Protein AF-A0A971CTL3-F1 (afdb_monomer)

Radius of gyration: 18.8 Å; Cα contacts (8 Å, |Δi|>4): 94; chains: 1; bounding box: 52×21×54 Å

Structure (mmCIF, N/CA/C/O backbone):
data_AF-A0A971CTL3-F1
#
_entry.id   AF-A0A971CTL3-F1
#
loop_
_atom_site.group_PDB
_atom_site.id
_atom_site.type_symbol
_atom_site.label_atom_id
_atom_site.label_alt_id
_atom_site.label_comp_id
_atom_site.label_asym_id
_atom_site.label_entity_id
_atom_site.label_seq_id
_atom_site.pdbx_PDB_ins_code
_atom_site.Cartn_x
_atom_site.Cartn_y
_atom_site.Cartn_z
_atom_site.occupancy
_atom_site.B_iso_or_equiv
_atom_site.auth_seq_id
_atom_site.auth_comp_id
_atom_site.auth_asym_id
_atom_site.auth_atom_id
_atom_site.pdbx_PDB_model_num
ATOM 1 N N . ARG A 1 1 ? 29.138 7.931 -12.441 1.00 42.62 1 ARG A N 1
ATOM 2 C CA . ARG A 1 1 ? 29.232 8.395 -11.035 1.00 42.62 1 ARG A CA 1
ATOM 3 C C . ARG A 1 1 ? 28.702 7.283 -10.149 1.00 42.62 1 ARG A C 1
ATOM 5 O O . ARG A 1 1 ? 27.501 7.071 -10.076 1.00 42.62 1 ARG A O 1
ATOM 12 N N . THR A 1 2 ? 29.630 6.496 -9.631 1.00 45.28 2 THR A N 1
ATOM 13 C CA . THR A 1 2 ? 29.426 5.271 -8.863 1.00 45.28 2 THR A CA 1
ATOM 14 C C . THR A 1 2 ? 29.117 5.620 -7.411 1.00 45.28 2 THR A C 1
ATOM 16 O O . THR A 1 2 ? 29.763 6.485 -6.828 1.00 45.28 2 THR A O 1
ATOM 19 N N . TRP A 1 3 ? 28.110 4.967 -6.831 1.00 47.59 3 TRP A N 1
ATOM 20 C CA . TRP A 1 3 ? 27.840 5.022 -5.395 1.00 47.59 3 TRP A CA 1
ATOM 21 C C . TRP A 1 3 ? 28.975 4.293 -4.661 1.00 47.59 3 TRP A C 1
ATOM 23 O O . TRP A 1 3 ? 28.903 3.091 -4.427 1.00 47.59 3 TRP A O 1
ATOM 33 N N . SER A 1 4 ? 30.057 5.010 -4.362 1.00 50.22 4 SER A N 1
ATOM 34 C CA . SER A 1 4 ? 31.336 4.443 -3.919 1.00 50.22 4 SER A CA 1
ATOM 35 C C . SER A 1 4 ? 31.389 4.020 -2.448 1.00 50.22 4 SER A C 1
ATOM 37 O O . SER A 1 4 ? 32.455 3.630 -1.990 1.00 50.22 4 SER A O 1
ATOM 39 N N . PHE A 1 5 ? 30.282 4.075 -1.699 1.00 51.72 5 PHE A N 1
ATOM 40 C CA . PHE A 1 5 ? 30.334 3.866 -0.245 1.00 51.72 5 PHE A CA 1
ATOM 41 C C . PHE A 1 5 ? 29.369 2.832 0.352 1.00 51.72 5 PHE A C 1
ATOM 43 O O . PHE A 1 5 ? 29.321 2.738 1.572 1.00 51.72 5 PHE A O 1
ATOM 50 N N . LEU A 1 6 ? 28.633 2.017 -0.425 1.00 51.22 6 LEU A N 1
ATOM 51 C CA . LEU A 1 6 ? 27.651 1.097 0.197 1.00 51.22 6 LEU A CA 1
ATOM 52 C C . LEU A 1 6 ? 27.526 -0.347 -0.314 1.00 51.22 6 LEU A C 1
ATOM 54 O O . LEU A 1 6 ? 26.648 -1.055 0.171 1.00 51.22 6 LEU A O 1
ATOM 58 N N . LEU A 1 7 ? 28.363 -0.859 -1.221 1.00 50.44 7 LEU A N 1
ATOM 59 C CA . LEU A 1 7 ? 28.169 -2.236 -1.714 1.00 50.44 7 LEU A CA 1
ATOM 60 C C . LEU A 1 7 ? 29.470 -3.035 -1.783 1.00 50.44 7 LEU A C 1
ATOM 62 O O . LEU A 1 7 ? 30.012 -3.278 -2.853 1.00 50.44 7 LEU A O 1
ATOM 66 N N . HIS A 1 8 ? 29.920 -3.529 -0.628 1.00 55.00 8 HIS A N 1
ATOM 67 C CA . HIS A 1 8 ? 30.895 -4.626 -0.572 1.00 55.00 8 HIS A CA 1
ATOM 68 C C . HIS A 1 8 ? 30.258 -6.001 -0.883 1.00 55.00 8 HIS A C 1
ATOM 70 O O . HIS A 1 8 ? 30.952 -7.014 -0.926 1.00 55.00 8 HIS A O 1
ATOM 76 N N . ARG A 1 9 ? 28.934 -6.046 -1.109 1.00 57.16 9 ARG A N 1
ATOM 77 C CA . ARG A 1 9 ? 28.164 -7.249 -1.450 1.00 57.16 9 ARG A CA 1
ATOM 78 C C . ARG A 1 9 ? 27.264 -6.951 -2.649 1.00 57.16 9 ARG A C 1
ATOM 80 O O . ARG A 1 9 ? 26.557 -5.947 -2.649 1.00 57.16 9 ARG A O 1
ATOM 87 N N . SER A 1 10 ? 27.284 -7.810 -3.665 1.00 61.09 10 SER A N 1
ATOM 88 C CA . SER A 1 10 ? 26.419 -7.711 -4.845 1.00 61.09 10 SER A CA 1
ATOM 89 C C . SER A 1 10 ? 24.971 -8.053 -4.472 1.00 61.09 10 SER A C 1
ATOM 91 O O . SER A 1 10 ? 24.525 -9.193 -4.598 1.00 61.09 10 SER A O 1
ATOM 93 N N . THR A 1 11 ? 24.235 -7.084 -3.943 1.00 69.50 11 THR A N 1
ATOM 94 C CA . THR A 1 11 ? 22.822 -7.258 -3.598 1.00 69.50 11 THR A CA 1
ATOM 95 C C . THR A 1 11 ? 21.985 -7.291 -4.879 1.00 69.50 11 THR A C 1
ATOM 97 O O . THR A 1 11 ? 22.150 -6.442 -5.755 1.00 69.50 11 THR A O 1
ATOM 100 N N . SER A 1 12 ? 21.089 -8.273 -5.020 1.00 74.88 12 SER A N 1
ATOM 101 C CA . SER A 1 12 ? 20.266 -8.407 -6.228 1.00 74.88 12 SER A CA 1
ATOM 102 C C . SER A 1 12 ? 19.276 -7.242 -6.372 1.00 74.88 12 SER A C 1
ATOM 104 O O . SER A 1 12 ? 18.791 -6.685 -5.385 1.00 74.88 12 SER A O 1
ATOM 106 N N . ARG A 1 13 ? 18.927 -6.885 -7.616 1.00 71.19 13 ARG A N 1
ATOM 107 C CA . ARG A 1 13 ? 17.972 -5.797 -7.921 1.00 71.19 13 ARG A CA 1
ATOM 108 C C . ARG A 1 13 ? 16.618 -6.009 -7.231 1.00 71.19 13 ARG A C 1
ATOM 110 O O . ARG A 1 13 ? 16.052 -5.068 -6.681 1.00 71.19 13 ARG A O 1
ATOM 117 N N . MET A 1 14 ? 16.154 -7.261 -7.199 1.00 74.12 14 MET A N 1
ATOM 118 C CA . MET A 1 14 ? 14.948 -7.674 -6.473 1.00 74.12 14 MET A CA 1
ATOM 119 C C . MET A 1 14 ? 15.047 -7.411 -4.971 1.00 74.12 14 MET A C 1
ATOM 121 O O . MET A 1 14 ? 14.079 -6.958 -4.373 1.00 74.12 14 MET A O 1
ATOM 125 N N . SER A 1 15 ? 16.210 -7.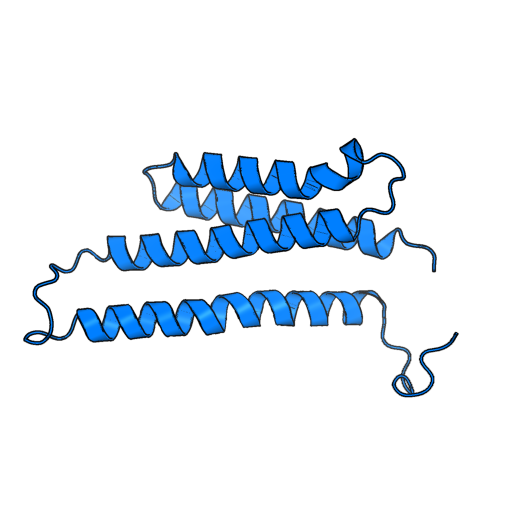642 -4.357 1.00 78.69 15 SER A N 1
ATOM 126 C CA . SER A 1 15 ? 16.399 -7.402 -2.925 1.00 78.69 15 SER A CA 1
ATOM 127 C C . SER A 1 15 ? 16.355 -5.908 -2.582 1.00 78.69 15 SER A C 1
ATOM 129 O O . SER A 1 15 ? 15.737 -5.536 -1.587 1.00 78.69 15 SER A O 1
ATOM 131 N N . ILE A 1 16 ? 16.904 -5.035 -3.436 1.00 80.12 16 ILE A N 1
ATOM 132 C CA . ILE A 1 16 ? 16.828 -3.575 -3.246 1.00 80.12 16 ILE A CA 1
ATOM 133 C C . ILE A 1 16 ? 15.383 -3.077 -3.382 1.00 80.12 16 ILE A C 1
ATOM 135 O O . ILE A 1 16 ? 14.914 -2.298 -2.550 1.00 80.12 16 ILE A O 1
ATOM 139 N N . LEU A 1 17 ? 14.670 -3.520 -4.423 1.00 81.12 17 LEU A N 1
ATOM 140 C CA . LEU A 1 17 ? 13.269 -3.152 -4.635 1.00 81.12 17 LEU A CA 1
ATOM 141 C C . LEU A 1 17 ? 12.383 -3.677 -3.500 1.00 81.12 17 LEU A C 1
ATOM 143 O O . LEU A 1 17 ? 11.587 -2.924 -2.942 1.00 81.12 17 LEU A O 1
ATOM 147 N N . GLY A 1 18 ? 12.569 -4.945 -3.130 1.00 80.94 18 GLY A N 1
ATOM 148 C CA . GLY A 1 18 ? 11.849 -5.600 -2.047 1.00 80.94 18 GLY A CA 1
ATOM 149 C C . GLY A 1 18 ? 12.054 -4.893 -0.713 1.00 80.94 18 GLY A C 1
ATOM 150 O O . GLY A 1 18 ? 11.077 -4.633 -0.022 1.00 80.94 18 GLY A O 1
ATOM 151 N N . ALA A 1 19 ? 13.284 -4.486 -0.384 1.00 80.81 19 ALA A N 1
ATOM 152 C CA . ALA A 1 19 ? 13.560 -3.733 0.838 1.00 80.81 19 ALA A CA 1
ATOM 153 C C . ALA A 1 19 ? 12.831 -2.379 0.868 1.00 80.81 19 ALA A C 1
ATOM 155 O O . ALA A 1 19 ? 12.260 -2.012 1.893 1.00 80.81 19 ALA A O 1
ATOM 156 N N . LYS A 1 20 ? 12.793 -1.648 -0.256 1.00 83.31 20 LYS A N 1
ATOM 157 C CA . LYS A 1 20 ? 12.080 -0.362 -0.345 1.00 83.31 20 LYS A CA 1
ATOM 158 C C . LYS A 1 20 ? 10.564 -0.525 -0.269 1.00 83.31 20 LYS A C 1
ATOM 160 O O . LYS A 1 20 ? 9.913 0.238 0.438 1.00 83.31 20 LYS A O 1
ATOM 165 N N . LEU A 1 21 ? 10.009 -1.517 -0.965 1.00 84.69 21 LEU A N 1
ATOM 166 C CA . LEU A 1 21 ? 8.580 -1.828 -0.910 1.00 84.69 21 LEU A CA 1
ATOM 167 C C . LEU A 1 21 ? 8.170 -2.299 0.486 1.00 84.69 21 LEU A C 1
ATOM 169 O O . LEU A 1 21 ? 7.173 -1.819 1.012 1.00 84.69 21 LEU A O 1
ATOM 173 N N . ALA A 1 22 ? 8.958 -3.174 1.112 1.00 84.38 22 ALA A N 1
ATOM 174 C CA . ALA A 1 22 ? 8.715 -3.629 2.475 1.00 84.38 22 ALA A CA 1
ATOM 175 C C . ALA A 1 22 ? 8.772 -2.462 3.464 1.00 84.38 22 ALA A C 1
ATOM 177 O O . ALA A 1 22 ? 7.866 -2.318 4.277 1.00 84.38 22 ALA A O 1
ATOM 178 N N . ALA A 1 23 ? 9.777 -1.586 3.357 1.00 85.62 23 ALA A N 1
ATOM 179 C CA . ALA A 1 23 ? 9.873 -0.394 4.193 1.00 85.62 23 ALA A CA 1
ATOM 180 C C . ALA A 1 23 ? 8.678 0.553 3.996 1.00 85.62 23 ALA A C 1
ATOM 182 O O . ALA A 1 23 ? 8.176 1.097 4.974 1.00 85.62 23 ALA A O 1
ATOM 183 N N . ALA A 1 24 ? 8.190 0.725 2.765 1.00 84.75 24 ALA A N 1
ATOM 184 C CA . ALA A 1 24 ? 7.013 1.544 2.493 1.00 84.75 24 ALA A CA 1
ATOM 185 C C . ALA A 1 24 ? 5.726 0.918 3.053 1.00 84.75 24 ALA A C 1
ATOM 187 O O . ALA A 1 24 ? 4.981 1.591 3.756 1.00 84.75 24 ALA A O 1
ATOM 188 N N . ILE A 1 25 ? 5.480 -0.369 2.787 1.00 84.50 25 ILE A N 1
ATOM 189 C CA . ILE A 1 25 ? 4.277 -1.081 3.244 1.00 84.50 25 ILE A CA 1
ATOM 190 C C . ILE A 1 25 ? 4.253 -1.155 4.771 1.00 84.50 25 ILE A C 1
ATOM 192 O O . ILE A 1 25 ? 3.260 -0.773 5.385 1.00 84.50 25 ILE A O 1
ATOM 196 N N . LEU A 1 26 ? 5.351 -1.605 5.387 1.00 86.19 26 LEU A N 1
ATOM 197 C CA . LEU A 1 26 ? 5.462 -1.692 6.841 1.00 86.19 26 LEU A CA 1
ATOM 198 C C . LEU A 1 26 ? 5.442 -0.302 7.463 1.00 86.19 26 LEU A C 1
ATOM 200 O O . LEU A 1 26 ? 4.701 -0.086 8.409 1.00 86.19 26 LEU A O 1
ATOM 204 N N . GLY A 1 27 ? 6.189 0.656 6.917 1.00 85.06 27 GLY A N 1
ATOM 205 C CA . GLY A 1 27 ? 6.201 2.024 7.420 1.00 85.06 27 GLY A CA 1
ATOM 206 C C . GLY A 1 27 ? 4.800 2.625 7.445 1.00 85.06 27 GLY A C 1
ATOM 207 O O . GLY A 1 27 ? 4.379 3.131 8.479 1.00 85.06 27 GLY A O 1
ATOM 208 N N . LEU A 1 28 ? 4.049 2.511 6.350 1.00 83.00 28 LEU A N 1
ATOM 209 C CA . LEU A 1 28 ? 2.729 3.125 6.208 1.00 83.00 28 LEU A CA 1
ATOM 210 C C . LEU A 1 28 ? 1.657 2.381 7.023 1.00 83.00 28 LEU A C 1
ATOM 212 O O . LEU A 1 28 ? 0.913 3.022 7.761 1.00 83.00 28 LEU A O 1
ATOM 216 N N . LEU A 1 29 ? 1.614 1.044 6.973 1.00 84.50 29 LEU A N 1
ATOM 217 C CA . LEU A 1 29 ? 0.637 0.256 7.737 1.00 84.50 29 LEU A CA 1
ATOM 218 C C . LEU A 1 29 ? 0.916 0.268 9.240 1.00 84.50 29 LEU A C 1
ATOM 220 O O . LEU A 1 29 ? -0.019 0.382 10.024 1.00 84.50 29 LEU A O 1
ATOM 224 N N . VAL A 1 30 ? 2.178 0.152 9.655 1.00 85.56 30 VAL A N 1
ATOM 225 C CA . VAL A 1 30 ? 2.528 0.097 11.079 1.00 85.56 30 VAL A CA 1
ATOM 226 C C . VAL A 1 30 ? 2.390 1.477 11.703 1.00 85.56 30 VAL A C 1
ATOM 228 O O . VAL A 1 30 ? 1.751 1.587 12.740 1.00 85.56 30 VAL A O 1
ATOM 231 N N . SER A 1 31 ? 2.914 2.542 11.084 1.00 85.44 31 SER A N 1
ATOM 232 C CA . SER A 1 31 ? 2.820 3.878 11.691 1.00 85.44 31 SER A CA 1
ATOM 233 C C . SER A 1 31 ? 1.380 4.391 11.736 1.00 85.44 31 SER A C 1
ATOM 235 O O . SER A 1 31 ? 0.876 4.673 12.822 1.00 85.44 31 SER A O 1
ATOM 237 N N . LEU A 1 32 ? 0.680 4.456 10.596 1.00 87.00 32 LEU A N 1
ATOM 238 C CA . LEU A 1 32 ? -0.691 4.968 10.578 1.00 87.00 32 LEU A CA 1
ATOM 239 C C . LEU A 1 32 ? -1.672 3.996 11.231 1.00 87.00 32 LEU A C 1
ATOM 241 O O . LEU A 1 32 ? -2.577 4.441 11.930 1.00 87.00 32 LEU A O 1
ATOM 245 N N . GLY A 1 33 ? -1.494 2.686 11.046 1.00 87.88 33 GLY A N 1
ATOM 246 C CA . GLY A 1 33 ? -2.371 1.679 11.639 1.00 87.88 33 GLY A CA 1
ATOM 247 C C . GLY A 1 33 ? -2.264 1.624 13.159 1.00 87.88 33 GLY A C 1
ATOM 248 O O . GLY A 1 33 ? -3.295 1.582 13.830 1.00 87.88 33 GLY A O 1
ATOM 249 N N . LEU A 1 34 ? -1.053 1.692 13.729 1.00 89.00 34 LEU A N 1
ATOM 250 C CA . LEU A 1 34 ? -0.883 1.754 15.187 1.00 89.00 34 LEU A CA 1
ATOM 251 C C . LEU A 1 34 ? -1.424 3.058 15.768 1.00 89.00 34 LEU A C 1
ATOM 253 O O . LEU A 1 34 ? -2.101 3.027 16.791 1.00 89.00 34 LEU A O 1
ATOM 257 N N . VAL A 1 35 ? -1.169 4.197 15.118 1.00 91.44 35 VAL A N 1
ATOM 258 C CA . VAL A 1 35 ? -1.707 5.483 15.581 1.00 91.44 35 VAL A CA 1
ATOM 259 C C . VAL A 1 35 ? -3.235 5.469 15.530 1.00 91.44 35 VAL A C 1
ATOM 261 O O . VAL A 1 35 ? -3.880 5.836 16.507 1.00 91.44 35 VAL A O 1
ATOM 264 N N . TRP A 1 36 ? -3.829 4.983 14.438 1.00 92.25 36 TRP A N 1
ATOM 265 C CA . TRP A 1 36 ? -5.281 4.900 14.287 1.00 92.25 36 TRP A CA 1
ATOM 266 C C . TRP A 1 36 ? -5.928 3.964 15.312 1.00 92.25 36 TRP A C 1
ATOM 268 O O . TRP A 1 36 ? -6.876 4.349 15.993 1.00 92.25 36 TRP A O 1
ATOM 278 N N . THR A 1 37 ? -5.396 2.748 15.460 1.00 89.06 37 THR A N 1
ATOM 279 C CA . THR A 1 37 ? -5.893 1.773 16.445 1.00 89.06 37 THR A CA 1
ATOM 280 C C . THR A 1 37 ? -5.718 2.271 17.878 1.00 89.06 37 THR A C 1
ATOM 282 O O . THR A 1 37 ? -6.624 2.100 18.690 1.00 89.06 37 THR A O 1
ATOM 285 N N . GLY A 1 38 ? -4.603 2.941 18.182 1.00 88.56 38 GLY A N 1
ATOM 286 C CA . GLY A 1 38 ? -4.356 3.563 19.481 1.00 88.56 38 GLY A CA 1
ATOM 287 C C . GLY A 1 38 ? -5.326 4.706 19.788 1.00 88.56 38 GLY A C 1
ATOM 288 O O . GLY A 1 38 ? -5.854 4.775 20.898 1.00 88.56 38 GLY A O 1
ATOM 289 N N . LEU A 1 39 ? -5.617 5.564 18.805 1.00 87.56 39 LEU A N 1
ATOM 290 C CA . LEU A 1 39 ? -6.612 6.633 18.936 1.00 87.56 39 LEU A CA 1
ATOM 291 C C . LEU A 1 39 ? -8.026 6.075 19.115 1.00 87.56 39 LEU A C 1
ATOM 293 O O . LEU A 1 39 ? -8.754 6.555 19.980 1.00 87.56 39 LEU A O 1
ATOM 297 N N . TYR A 1 40 ? -8.395 5.043 18.352 1.00 87.19 40 TYR A N 1
ATOM 298 C CA . TYR A 1 40 ? -9.672 4.349 18.516 1.00 87.19 40 TYR A CA 1
ATOM 299 C C . TYR A 1 40 ? -9.794 3.762 19.927 1.00 87.19 40 TYR A C 1
ATOM 301 O O . TYR A 1 40 ? -10.758 4.041 20.631 1.00 87.19 40 TYR A O 1
ATOM 309 N N . TRP A 1 41 ? -8.770 3.038 20.389 1.00 86.12 41 TRP A N 1
ATOM 310 C CA . TRP A 1 41 ? -8.734 2.470 21.737 1.00 86.12 41 TRP A CA 1
ATOM 311 C C . TRP A 1 41 ? -8.853 3.533 22.835 1.00 86.12 41 TRP A C 1
ATOM 313 O O . TRP A 1 41 ? -9.528 3.322 23.842 1.00 86.12 41 TRP A O 1
ATOM 323 N N . TYR A 1 42 ? -8.198 4.682 22.657 1.00 84.81 42 TYR A N 1
ATOM 324 C CA . TYR A 1 42 ? -8.306 5.807 23.580 1.00 84.81 42 TYR A CA 1
ATOM 325 C C . TYR A 1 42 ? -9.720 6.408 23.593 1.00 84.81 42 TYR A C 1
ATOM 327 O O . TYR A 1 42 ? -10.257 6.668 24.669 1.00 84.81 42 TYR A O 1
ATOM 335 N N . ALA A 1 43 ? -10.337 6.578 22.421 1.00 81.00 43 ALA A N 1
ATOM 336 C CA . ALA A 1 43 ? -11.686 7.122 22.269 1.00 81.00 43 ALA A CA 1
ATOM 337 C C . ALA A 1 43 ? -12.782 6.207 22.844 1.00 81.00 43 ALA A C 1
ATOM 339 O O . ALA A 1 43 ? -13.785 6.702 23.347 1.00 81.00 43 ALA A O 1
ATOM 340 N N . CYS A 1 44 ? -12.558 4.894 22.819 1.00 78.44 44 CYS A N 1
ATOM 341 C CA . CYS A 1 44 ? -13.424 3.860 23.389 1.00 78.44 44 CYS A CA 1
ATOM 342 C C . CYS A 1 44 ? -13.436 3.818 24.929 1.00 78.44 44 CYS A C 1
ATOM 344 O O . CYS A 1 44 ? -14.237 3.104 25.532 1.00 78.44 44 CYS A O 1
ATOM 346 N N . ARG A 1 45 ? -12.545 4.550 25.616 1.00 77.62 45 ARG A N 1
ATOM 347 C CA . ARG A 1 45 ? -12.509 4.519 27.083 1.00 77.62 45 ARG A CA 1
ATOM 348 C C . ARG A 1 45 ? -13.736 5.233 27.677 1.00 77.62 45 ARG A C 1
ATOM 350 O O . ARG A 1 45 ? -13.880 6.447 27.491 1.00 77.62 45 ARG A O 1
ATOM 357 N N . PRO A 1 46 ? -14.582 4.524 28.452 1.00 66.19 46 PRO A N 1
ATOM 358 C CA . PRO A 1 46 ? -15.797 5.100 29.012 1.00 66.19 46 PRO A CA 1
ATOM 359 C C . PRO A 1 46 ? -15.446 6.235 29.980 1.00 66.19 46 PRO A C 1
ATOM 361 O O . PRO A 1 46 ? -14.646 6.058 30.897 1.00 66.19 46 PRO A O 1
ATOM 364 N N . GLY A 1 47 ? -16.038 7.411 29.756 1.00 67.88 47 GLY A N 1
ATOM 365 C CA . GLY A 1 47 ? -15.858 8.603 30.595 1.00 67.88 47 GLY A CA 1
ATOM 366 C C . GLY A 1 47 ? -14.920 9.680 30.040 1.00 67.88 47 GLY A C 1
ATOM 367 O O . GLY A 1 47 ? -14.868 10.760 30.620 1.00 67.88 47 GLY A O 1
ATOM 368 N N . LEU A 1 48 ? -14.217 9.436 28.925 1.00 67.12 48 LEU A N 1
ATOM 369 C CA . LEU A 1 48 ? -13.361 10.448 28.281 1.00 67.12 48 LEU A CA 1
ATOM 370 C C . LEU A 1 48 ? -14.047 11.141 27.097 1.00 67.12 48 LEU A C 1
ATOM 372 O O . LEU A 1 48 ? -13.948 12.359 26.967 1.00 67.12 48 LEU A O 1
ATOM 376 N N . LEU A 1 49 ? -14.755 10.388 26.249 1.00 64.12 49 LEU A N 1
ATOM 377 C CA . LEU A 1 49 ? -15.463 10.916 25.080 1.00 64.12 49 LEU A CA 1
ATOM 378 C C . LEU A 1 49 ? -16.796 10.170 24.878 1.00 64.12 49 LEU A C 1
ATOM 380 O O . LEU A 1 49 ? -16.819 8.942 24.955 1.00 64.12 49 LEU A O 1
ATOM 384 N N . PRO A 1 50 ? -17.913 10.868 24.603 1.00 63.97 50 PRO A N 1
ATOM 385 C CA . PRO A 1 50 ? -19.207 10.245 24.334 1.00 63.97 50 PRO A CA 1
ATOM 386 C C . PRO A 1 50 ? -19.293 9.806 22.864 1.00 63.97 50 PRO A C 1
ATOM 388 O O . PRO A 1 50 ? -20.083 10.340 22.088 1.00 63.97 50 PRO A O 1
ATOM 391 N N . ILE A 1 51 ? -18.441 8.866 22.453 1.00 62.16 51 ILE A N 1
ATOM 392 C CA . ILE A 1 51 ? -18.492 8.274 21.112 1.00 62.16 51 ILE A CA 1
ATOM 393 C C . ILE A 1 51 ? -19.169 6.898 21.249 1.00 62.16 51 ILE A C 1
ATOM 395 O O . ILE A 1 51 ? -18.636 6.041 21.952 1.00 62.16 51 ILE A O 1
ATOM 399 N N . PRO A 1 52 ? -20.345 6.665 20.629 1.00 60.94 52 PRO A N 1
ATOM 400 C CA . PRO A 1 52 ? -20.919 5.323 20.542 1.00 60.94 52 PRO A CA 1
ATOM 401 C C . PRO A 1 52 ? -19.920 4.410 19.822 1.00 60.94 52 PRO A C 1
ATOM 403 O O . PRO A 1 52 ? -19.236 4.892 18.924 1.00 60.94 52 PRO A O 1
ATOM 406 N N . GLU A 1 53 ? -19.834 3.120 20.160 1.00 64.44 53 GLU A N 1
ATOM 407 C CA . GLU A 1 53 ? -18.880 2.198 19.519 1.00 64.44 53 GLU A CA 1
ATOM 408 C C . GLU A 1 53 ? -19.490 1.395 18.356 1.00 64.44 53 GLU A C 1
ATOM 410 O O . GLU A 1 53 ? -19.903 0.246 18.535 1.00 64.44 53 GLU A O 1
ATOM 415 N N . PRO A 1 54 ? -19.506 1.909 17.115 1.00 76.00 54 PRO A N 1
ATOM 416 C CA . PRO A 1 54 ? -19.563 1.051 15.957 1.00 76.00 54 PRO A CA 1
ATOM 417 C C . PRO A 1 54 ? -18.129 0.682 15.561 1.00 76.00 54 PRO A C 1
ATOM 419 O O . PRO A 1 54 ? -17.358 1.515 15.083 1.00 76.00 54 PRO A O 1
ATOM 422 N N . ILE A 1 55 ? -17.812 -0.615 15.645 1.00 81.25 55 ILE A N 1
ATOM 423 C CA . ILE A 1 55 ? -16.607 -1.250 15.064 1.00 81.25 55 ILE A CA 1
ATOM 424 C C . ILE A 1 55 ? -16.377 -0.805 13.604 1.00 81.25 55 ILE A C 1
ATOM 426 O O . ILE A 1 55 ? -15.253 -0.788 13.104 1.00 81.25 55 ILE A O 1
ATOM 430 N N . GLN A 1 56 ? -17.442 -0.382 12.919 1.00 82.44 56 GLN A N 1
ATOM 431 C CA . GLN A 1 56 ? -17.396 0.213 11.588 1.00 82.44 56 GLN A CA 1
ATOM 432 C C . GLN A 1 56 ? -16.430 1.406 11.486 1.00 82.44 56 GLN A C 1
ATOM 434 O O . GLN A 1 56 ? -15.748 1.509 10.474 1.00 82.44 56 GLN A O 1
ATOM 439 N N . ILE A 1 57 ? -16.303 2.263 12.508 1.00 84.25 57 ILE A N 1
ATOM 440 C CA . ILE A 1 57 ? -15.370 3.406 12.478 1.00 84.25 57 ILE A CA 1
ATOM 441 C C . ILE A 1 57 ? -13.927 2.912 12.379 1.00 84.25 57 ILE A C 1
ATOM 443 O O . ILE A 1 57 ? -13.172 3.385 11.527 1.00 84.25 57 ILE A O 1
ATOM 447 N N . LEU A 1 58 ? -13.558 1.916 13.192 1.00 86.94 58 LEU A N 1
ATOM 448 C CA . LEU A 1 58 ? -12.229 1.309 13.147 1.00 86.94 58 LEU A CA 1
ATOM 449 C C . LEU A 1 58 ? -11.932 0.758 11.747 1.00 86.94 58 LEU A C 1
ATOM 451 O O . LEU A 1 58 ? -10.873 1.049 11.186 1.00 86.94 58 LEU A O 1
ATOM 455 N N . VAL A 1 59 ? -12.885 0.013 11.176 1.00 86.00 59 VAL A N 1
ATOM 456 C CA . VAL A 1 59 ? -12.778 -0.578 9.834 1.00 86.00 59 VAL A CA 1
ATOM 457 C C . VAL A 1 59 ? -12.625 0.503 8.762 1.00 86.00 59 VAL A C 1
ATOM 459 O O . VAL A 1 59 ? -11.737 0.396 7.921 1.00 86.00 59 VAL A O 1
ATOM 462 N N . VAL A 1 60 ? -13.432 1.565 8.808 1.00 86.25 60 VAL A N 1
ATOM 463 C CA . VAL A 1 60 ? -13.377 2.673 7.842 1.00 86.25 60 VAL A CA 1
ATOM 464 C C . VAL A 1 60 ? -12.010 3.359 7.859 1.00 86.25 60 VAL A C 1
ATOM 466 O O . VAL A 1 60 ? -11.442 3.605 6.796 1.00 86.25 60 VAL A O 1
ATOM 469 N N . GLY A 1 61 ? -11.424 3.611 9.032 1.00 87.69 61 GLY A N 1
ATOM 470 C CA . GLY A 1 61 ? -10.084 4.203 9.094 1.00 87.69 61 GLY A CA 1
ATOM 471 C C . GLY A 1 61 ? -9.000 3.301 8.495 1.00 87.69 61 GLY A C 1
ATOM 472 O O . GLY A 1 61 ? -8.147 3.781 7.748 1.00 87.69 61 GLY A O 1
ATOM 473 N N . TRP A 1 62 ? -9.080 1.983 8.705 1.00 89.31 62 TRP A N 1
ATOM 474 C CA . TRP A 1 62 ? -8.187 1.031 8.034 1.00 89.31 62 TRP A CA 1
ATOM 475 C C . TRP A 1 62 ? -8.352 1.038 6.511 1.00 89.31 62 TRP A C 1
ATOM 477 O O . TRP A 1 62 ? -7.354 0.977 5.793 1.00 89.31 62 TRP A O 1
ATOM 487 N N . VAL A 1 63 ? -9.580 1.177 6.006 1.00 89.00 63 VAL A N 1
ATOM 488 C CA . VAL A 1 63 ? -9.838 1.323 4.566 1.00 89.00 63 VAL A CA 1
ATOM 489 C C . VAL A 1 63 ? -9.121 2.553 4.007 1.00 89.00 63 VAL A C 1
ATOM 491 O O . VAL A 1 63 ? -8.451 2.443 2.981 1.00 89.00 63 VAL A O 1
ATOM 494 N N . TYR A 1 64 ? -9.174 3.699 4.692 1.00 89.62 64 TYR A N 1
ATOM 495 C CA . TYR A 1 64 ? -8.455 4.902 4.255 1.00 89.62 64 TYR A CA 1
ATOM 496 C C . TYR A 1 64 ? -6.934 4.726 4.246 1.00 89.62 64 TYR A C 1
ATOM 498 O O . TYR A 1 64 ? -6.277 5.172 3.305 1.00 89.62 64 TYR A O 1
ATOM 506 N N . ILE A 1 65 ? -6.366 4.040 5.241 1.00 91.06 65 ILE A N 1
ATOM 507 C CA . ILE A 1 65 ? -4.926 3.737 5.278 1.00 91.06 65 ILE A CA 1
ATOM 508 C C . ILE A 1 65 ? -4.532 2.873 4.071 1.00 91.06 65 ILE A C 1
ATOM 510 O O . ILE A 1 65 ? -3.536 3.148 3.398 1.00 91.06 65 ILE A O 1
ATOM 514 N N . VAL A 1 66 ? -5.339 1.859 3.751 1.00 89.50 66 VAL A N 1
ATOM 515 C CA . VAL A 1 66 ? -5.111 0.976 2.601 1.00 89.50 66 VAL A CA 1
ATOM 516 C C . VAL A 1 66 ? -5.256 1.728 1.273 1.00 89.50 66 VAL A C 1
ATOM 518 O O . VAL A 1 66 ? -4.435 1.540 0.376 1.00 89.50 66 VAL A O 1
ATOM 521 N N . ILE A 1 67 ? -6.232 2.632 1.147 1.00 89.31 67 ILE A N 1
ATOM 522 C CA . ILE A 1 67 ? -6.343 3.532 -0.013 1.00 89.31 67 ILE A CA 1
ATOM 523 C C . ILE A 1 67 ? -5.083 4.402 -0.137 1.00 89.31 67 ILE A C 1
ATOM 525 O O . ILE A 1 67 ? -4.541 4.546 -1.233 1.00 89.31 67 ILE A O 1
ATOM 529 N N . GLY A 1 68 ? -4.570 4.934 0.976 1.00 88.25 68 GLY A N 1
ATOM 530 C CA . GLY A 1 68 ? -3.312 5.680 1.002 1.00 88.25 68 GLY A CA 1
ATOM 531 C C . GLY A 1 68 ? -2.135 4.868 0.451 1.00 88.25 68 GLY A C 1
ATOM 532 O O . GLY A 1 68 ? -1.346 5.386 -0.341 1.00 88.25 68 GLY A O 1
ATOM 533 N N . LEU A 1 69 ? -2.060 3.575 0.779 1.00 89.19 69 LEU A N 1
ATOM 534 C CA . LEU A 1 69 ? -1.054 2.665 0.225 1.00 89.19 69 LEU A CA 1
ATOM 535 C C . LEU A 1 69 ? -1.218 2.461 -1.293 1.00 89.19 69 LEU A C 1
ATOM 537 O O . LEU A 1 69 ? -0.224 2.477 -2.019 1.00 89.19 69 LEU A O 1
ATOM 541 N N . VAL A 1 70 ? -2.450 2.315 -1.789 1.00 90.19 70 VAL A N 1
ATOM 542 C CA . VAL A 1 70 ? -2.743 2.226 -3.234 1.00 90.19 70 VAL A CA 1
ATOM 543 C C . VAL A 1 70 ? -2.261 3.484 -3.963 1.00 90.19 70 VAL A C 1
ATOM 545 O O . VAL A 1 70 ? -1.575 3.387 -4.982 1.00 90.19 70 VAL A O 1
ATOM 548 N N . VAL A 1 71 ? -2.550 4.669 -3.419 1.00 90.19 71 VAL A N 1
ATOM 549 C CA . VAL A 1 71 ? -2.099 5.952 -3.984 1.00 90.19 71 VAL A CA 1
ATOM 550 C C . VAL A 1 71 ? -0.574 6.077 -3.940 1.00 90.19 71 VAL A C 1
ATOM 552 O O . VAL A 1 71 ? 0.042 6.507 -4.918 1.00 90.19 71 VAL A O 1
ATOM 555 N N . TYR A 1 72 ? 0.061 5.645 -2.851 1.00 89.69 72 TYR A N 1
ATOM 556 C CA . TYR A 1 72 ? 1.518 5.613 -2.746 1.00 89.69 72 TYR A CA 1
ATOM 557 C C . TYR A 1 72 ? 2.151 4.709 -3.819 1.00 89.69 72 TYR A C 1
ATOM 559 O O . TYR A 1 72 ? 3.091 5.113 -4.501 1.00 89.69 72 TYR A O 1
ATOM 567 N N . LEU A 1 73 ? 1.611 3.509 -4.041 1.00 86.75 73 LEU A N 1
ATOM 568 C CA . LEU A 1 73 ? 2.104 2.615 -5.092 1.00 86.75 73 LEU A CA 1
ATOM 569 C C . LEU A 1 73 ? 1.880 3.201 -6.495 1.00 86.75 73 LEU A C 1
ATOM 571 O O . LEU A 1 73 ? 2.772 3.123 -7.340 1.00 86.75 73 LEU A O 1
ATOM 575 N N . GLY A 1 74 ? 0.737 3.847 -6.735 1.00 86.25 74 GLY A N 1
ATOM 576 C CA . GLY A 1 74 ? 0.455 4.538 -7.996 1.00 86.25 74 GLY A CA 1
ATOM 577 C C . GLY A 1 74 ? 1.424 5.688 -8.286 1.00 86.25 74 GLY A C 1
ATOM 578 O O . GLY A 1 74 ? 1.916 5.816 -9.411 1.00 86.25 74 GLY A O 1
ATOM 579 N N . THR A 1 75 ? 1.753 6.495 -7.271 1.00 86.12 75 THR A N 1
ATOM 580 C CA . THR A 1 75 ? 2.744 7.581 -7.3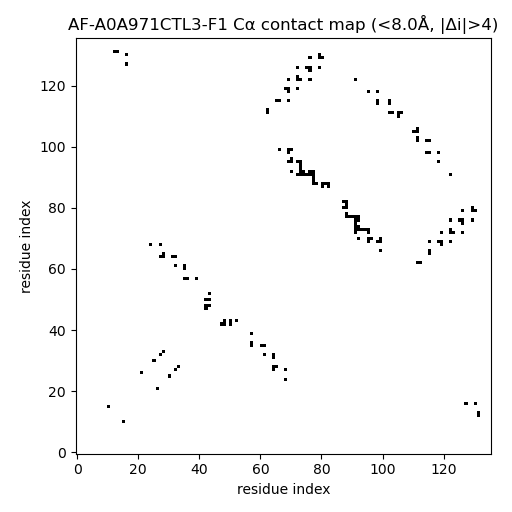93 1.00 86.12 75 THR A CA 1
ATOM 581 C C . THR A 1 75 ? 4.154 7.032 -7.610 1.00 86.12 75 THR A C 1
ATOM 583 O O . THR A 1 75 ? 4.864 7.518 -8.491 1.00 86.12 75 THR A O 1
ATOM 586 N N . ALA A 1 76 ? 4.542 5.978 -6.887 1.00 84.38 76 ALA A N 1
ATOM 587 C CA . ALA A 1 76 ? 5.826 5.307 -7.074 1.00 84.38 76 ALA A CA 1
ATOM 588 C C . ALA A 1 76 ? 5.968 4.735 -8.495 1.00 84.38 76 ALA A C 1
ATOM 590 O O . ALA A 1 76 ? 6.991 4.951 -9.147 1.00 84.38 76 ALA A O 1
ATOM 591 N N . LEU A 1 77 ? 4.928 4.071 -9.009 1.00 83.81 77 LEU A N 1
ATOM 592 C CA . LEU A 1 77 ? 4.897 3.546 -10.374 1.00 83.81 77 LEU A CA 1
ATOM 593 C C . LEU A 1 77 ? 4.993 4.671 -11.416 1.00 83.81 77 LEU A C 1
ATOM 595 O O . LEU A 1 77 ? 5.751 4.562 -12.380 1.00 83.81 77 LEU A O 1
ATOM 599 N N . SER A 1 78 ? 4.277 5.777 -11.200 1.00 83.12 78 SER A N 1
ATOM 600 C CA . SER A 1 78 ? 4.335 6.957 -12.066 1.00 83.12 78 SER A CA 1
ATOM 601 C C . SER A 1 78 ? 5.738 7.578 -12.109 1.00 83.12 78 SER A C 1
ATOM 603 O O . SER A 1 78 ? 6.245 7.886 -13.188 1.00 83.12 78 SER A O 1
ATOM 605 N N . ALA A 1 79 ? 6.414 7.677 -10.961 1.00 79.94 79 ALA A N 1
ATOM 606 C CA . ALA A 1 79 ? 7.790 8.168 -10.864 1.00 79.94 79 ALA A CA 1
ATOM 607 C C . ALA A 1 79 ? 8.825 7.198 -11.470 1.00 79.94 79 ALA A C 1
ATOM 609 O O . ALA A 1 79 ? 9.879 7.620 -11.951 1.00 79.94 79 ALA A O 1
ATOM 610 N N . LEU A 1 80 ? 8.538 5.893 -11.464 1.00 74.44 80 LEU A N 1
ATOM 611 C CA . LEU A 1 80 ? 9.374 4.865 -12.088 1.00 74.44 80 LEU A CA 1
ATOM 612 C C . LEU A 1 80 ? 9.171 4.761 -13.609 1.00 74.44 80 LEU A C 1
ATOM 614 O O . LEU A 1 80 ? 10.023 4.192 -14.297 1.00 74.44 80 LEU A O 1
ATOM 618 N N . SER A 1 81 ? 8.106 5.335 -14.163 1.00 71.00 81 SER A N 1
ATOM 619 C CA . SER A 1 81 ? 7.862 5.337 -15.604 1.00 71.00 81 SER A CA 1
ATOM 620 C C . SER A 1 81 ? 8.931 6.148 -16.352 1.00 71.00 81 SER A C 1
ATOM 622 O O . SER A 1 81 ? 9.062 7.362 -16.193 1.00 71.00 81 SER A O 1
ATOM 624 N N . THR A 1 82 ? 9.714 5.473 -17.197 1.00 64.38 82 THR A 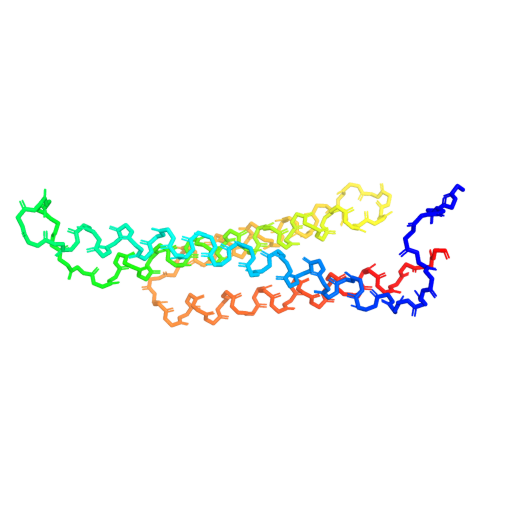N 1
ATOM 625 C CA . THR A 1 82 ? 10.728 6.095 -18.070 1.00 64.38 82 THR A CA 1
ATOM 626 C C . THR A 1 82 ? 10.145 6.601 -19.384 1.00 64.38 82 THR A C 1
ATOM 628 O O . THR A 1 82 ? 10.864 7.199 -20.187 1.00 64.38 82 THR A O 1
ATOM 631 N N . ALA A 1 83 ? 8.848 6.390 -19.614 1.00 61.78 83 ALA A N 1
ATOM 632 C CA . ALA A 1 83 ? 8.210 6.765 -20.858 1.00 61.78 83 ALA A CA 1
ATOM 633 C C . ALA A 1 83 ? 8.378 8.271 -21.118 1.00 61.78 83 ALA A C 1
ATOM 635 O O . ALA A 1 83 ? 8.241 9.098 -20.210 1.00 61.78 83 ALA A O 1
ATOM 636 N N . ARG A 1 84 ? 8.718 8.625 -22.363 1.00 55.84 84 ARG A N 1
ATOM 637 C CA . ARG A 1 84 ? 8.910 10.024 -22.787 1.00 55.84 84 ARG A CA 1
ATOM 638 C C . ARG A 1 84 ? 7.609 10.823 -22.756 1.00 55.84 84 ARG A C 1
ATOM 640 O O . ARG A 1 84 ? 7.648 12.031 -22.557 1.00 55.84 84 ARG A O 1
ATOM 647 N N . TRP A 1 85 ? 6.474 10.154 -22.939 1.00 56.62 85 TRP A N 1
ATOM 648 C CA . TRP A 1 85 ? 5.167 10.789 -23.025 1.00 56.62 85 TRP A CA 1
ATOM 649 C C . TRP A 1 85 ? 4.529 10.916 -21.636 1.00 56.62 85 TRP A C 1
ATOM 651 O O . TRP A 1 85 ? 4.374 9.933 -20.905 1.00 56.62 85 TRP A O 1
ATOM 661 N N . TYR A 1 86 ? 4.130 12.136 -21.270 1.00 57.97 86 TYR A N 1
ATOM 662 C CA . TYR A 1 86 ? 3.491 12.440 -19.982 1.00 57.97 86 TYR A CA 1
ATOM 663 C C . TYR A 1 86 ? 2.230 11.596 -19.723 1.00 57.97 86 TYR A C 1
ATOM 665 O O . TYR A 1 86 ? 1.990 11.169 -18.594 1.00 57.97 86 TYR A O 1
ATOM 673 N N . THR A 1 87 ? 1.476 11.275 -20.775 1.00 60.69 87 THR A N 1
ATOM 674 C CA . THR A 1 87 ? 0.262 10.442 -20.727 1.00 60.69 87 THR A CA 1
ATOM 675 C C . THR A 1 87 ? 0.530 9.016 -20.245 1.00 60.69 87 THR A C 1
ATOM 677 O O . THR A 1 87 ? -0.257 8.450 -19.497 1.00 60.69 87 THR A O 1
ATOM 680 N N . THR A 1 88 ? 1.677 8.441 -20.595 1.00 66.75 88 THR A N 1
ATOM 681 C CA . THR A 1 88 ? 2.084 7.111 -20.112 1.00 66.75 88 THR A CA 1
ATOM 682 C C . THR A 1 88 ? 2.678 7.134 -18.704 1.00 66.75 88 THR A C 1
ATOM 684 O O . THR A 1 88 ? 2.639 6.125 -18.004 1.00 66.75 88 THR A O 1
ATOM 687 N N . ARG A 1 89 ? 3.195 8.281 -18.239 1.00 67.19 89 ARG A N 1
ATOM 688 C CA . ARG A 1 89 ? 3.676 8.424 -16.854 1.00 67.19 89 ARG A CA 1
ATOM 689 C C . ARG A 1 89 ? 2.532 8.505 -15.859 1.00 67.19 89 ARG A C 1
ATOM 691 O O . ARG A 1 89 ? 2.626 7.910 -14.791 1.00 67.19 89 ARG A O 1
ATOM 698 N N . ILE A 1 90 ? 1.449 9.202 -16.198 1.00 81.69 90 ILE A N 1
ATOM 699 C CA . ILE A 1 90 ? 0.328 9.400 -15.270 1.00 81.69 90 ILE A CA 1
ATOM 700 C C . ILE A 1 90 ? -0.517 8.136 -15.067 1.00 81.69 90 ILE A C 1
ATOM 702 O O . ILE A 1 90 ? -1.315 8.089 -14.140 1.00 81.69 90 ILE A O 1
ATOM 706 N N . PHE A 1 91 ? -0.323 7.093 -15.880 1.00 81.81 91 PHE A N 1
ATOM 707 C CA . PHE A 1 91 ? -1.148 5.884 -15.853 1.00 81.81 91 PHE A CA 1
ATOM 708 C C . PHE A 1 91 ? -1.215 5.218 -14.469 1.00 81.81 91 PHE A C 1
ATOM 710 O O . PHE A 1 91 ? -2.302 4.882 -14.007 1.00 81.81 91 PHE A O 1
ATOM 717 N N . GLY A 1 92 ? -0.082 5.097 -13.767 1.00 82.38 92 GLY A N 1
ATOM 718 C CA . GLY A 1 92 ? -0.057 4.537 -12.409 1.00 82.38 92 GLY A CA 1
ATOM 719 C C . GLY A 1 92 ? -0.874 5.359 -11.407 1.00 82.38 92 GLY A C 1
ATOM 720 O O . GLY A 1 92 ? -1.581 4.800 -10.571 1.00 82.38 92 GLY A O 1
ATOM 721 N N . LEU A 1 93 ? -0.837 6.687 -11.540 1.00 85.75 93 LEU A N 1
ATOM 722 C CA . LEU A 1 93 ? -1.624 7.597 -10.713 1.00 85.75 93 LEU A CA 1
ATOM 723 C C . LEU A 1 93 ? -3.115 7.522 -11.068 1.00 85.75 93 LEU A C 1
ATOM 725 O O . LEU A 1 93 ? -3.943 7.416 -10.173 1.00 85.75 93 LEU A O 1
ATOM 729 N N . ALA A 1 94 ? -3.446 7.532 -12.361 1.00 87.06 94 ALA A N 1
ATOM 730 C CA . ALA A 1 94 ? -4.817 7.453 -12.859 1.00 87.06 94 ALA A CA 1
ATOM 731 C C . ALA A 1 94 ? -5.500 6.136 -12.456 1.00 87.06 94 ALA A C 1
ATOM 733 O O . ALA A 1 94 ? -6.672 6.124 -12.087 1.00 87.06 94 ALA A O 1
ATOM 734 N N . PHE A 1 95 ? -4.761 5.024 -12.474 1.00 89.00 95 PHE A N 1
ATOM 735 C CA . PHE A 1 95 ? -5.264 3.754 -11.963 1.00 89.00 95 PHE A CA 1
ATOM 736 C C . PHE A 1 95 ? -5.508 3.815 -10.453 1.00 89.00 95 PHE A C 1
ATOM 738 O O . PHE A 1 95 ? -6.559 3.383 -9.985 1.00 89.00 95 PHE A O 1
ATOM 745 N N . ALA A 1 96 ? -4.572 4.379 -9.684 1.00 90.00 96 ALA A N 1
ATOM 746 C CA . ALA A 1 96 ? -4.726 4.491 -8.239 1.00 90.00 96 ALA A CA 1
ATOM 747 C C . ALA A 1 96 ? -5.902 5.397 -7.835 1.00 90.00 96 ALA A C 1
ATOM 749 O O . ALA A 1 96 ? -6.631 5.057 -6.904 1.00 90.00 96 ALA A O 1
ATOM 750 N N . THR A 1 97 ? -6.134 6.507 -8.544 1.00 89.25 97 THR A N 1
ATOM 751 C CA . THR A 1 97 ? -7.286 7.387 -8.291 1.00 89.25 97 THR A CA 1
ATOM 752 C C . THR A 1 97 ? -8.604 6.710 -8.646 1.00 89.25 97 THR A C 1
ATOM 754 O O . THR A 1 97 ? -9.550 6.785 -7.864 1.00 89.25 97 THR A O 1
ATOM 757 N N . LEU A 1 98 ? -8.664 5.994 -9.773 1.00 91.62 98 LEU A N 1
ATOM 758 C CA . LEU A 1 98 ? -9.844 5.220 -10.155 1.00 91.62 98 LEU A CA 1
ATOM 759 C C . LEU A 1 98 ? -10.136 4.111 -9.136 1.00 91.62 98 LEU A C 1
ATOM 761 O O . LEU A 1 98 ? -11.276 3.959 -8.703 1.00 91.62 98 LEU A O 1
ATOM 765 N N . ALA A 1 99 ? -9.113 3.367 -8.713 1.00 89.00 99 ALA A N 1
ATOM 766 C CA . ALA A 1 99 ? -9.251 2.325 -7.702 1.00 89.00 99 ALA A CA 1
ATOM 767 C C . ALA A 1 99 ? -9.751 2.902 -6.370 1.00 89.00 99 ALA A C 1
ATOM 769 O O . ALA A 1 99 ? -10.700 2.371 -5.798 1.00 89.00 99 ALA A O 1
ATOM 770 N N . ALA A 1 100 ? -9.180 4.020 -5.910 1.00 89.38 100 ALA A N 1
ATOM 771 C CA . ALA A 1 100 ? -9.634 4.714 -4.707 1.00 89.38 100 ALA A CA 1
ATOM 772 C C . ALA A 1 100 ? -11.105 5.149 -4.817 1.00 89.38 100 ALA A C 1
ATOM 774 O O . ALA A 1 100 ? -11.884 4.913 -3.896 1.00 89.38 100 ALA A O 1
ATOM 775 N N . PHE A 1 101 ? -11.502 5.721 -5.957 1.00 91.06 101 PHE A N 1
ATOM 776 C CA . PHE A 1 101 ? -12.881 6.139 -6.204 1.00 91.06 101 PHE A CA 1
ATOM 777 C C . PHE A 1 101 ? -13.860 4.957 -6.167 1.00 91.06 101 PHE A C 1
ATOM 779 O O . PHE A 1 101 ? -14.883 5.021 -5.488 1.00 91.06 101 PHE A O 1
ATOM 786 N N . ILE A 1 102 ? -13.524 3.848 -6.835 1.00 89.75 102 ILE A N 1
ATOM 787 C CA . ILE A 1 102 ? -14.355 2.637 -6.845 1.00 89.75 102 ILE A CA 1
ATOM 788 C C . ILE A 1 102 ? -14.470 2.045 -5.438 1.00 89.75 102 ILE A C 1
ATOM 790 O O . ILE A 1 102 ? -15.562 1.638 -5.049 1.00 89.75 102 ILE A O 1
ATOM 794 N N . ILE A 1 103 ? -13.372 2.004 -4.674 1.00 88.25 103 ILE A N 1
ATOM 795 C CA . ILE A 1 103 ? -13.363 1.490 -3.299 1.00 88.25 103 ILE A CA 1
ATOM 796 C C . ILE A 1 103 ? -14.278 2.331 -2.400 1.00 88.25 103 ILE A C 1
ATOM 798 O O . ILE A 1 103 ? -15.068 1.762 -1.650 1.00 88.25 103 ILE A O 1
ATOM 802 N N . LEU A 1 104 ? -14.219 3.661 -2.505 1.00 87.06 104 LEU A N 1
ATOM 803 C CA . LEU A 1 104 ? -15.056 4.571 -1.714 1.00 87.06 104 LEU A CA 1
ATOM 804 C C . LEU A 1 104 ? -16.549 4.472 -2.054 1.00 87.06 104 LEU A C 1
ATOM 806 O O . LEU A 1 104 ? -17.386 4.739 -1.196 1.00 87.06 104 LEU A O 1
ATOM 810 N N . LEU A 1 105 ? -16.893 4.071 -3.280 1.00 88.19 105 LEU A N 1
ATOM 811 C CA . LEU A 1 105 ? -18.283 3.899 -3.705 1.00 88.19 105 LEU A CA 1
ATOM 812 C C . LEU A 1 105 ? -18.936 2.628 -3.123 1.00 88.19 105 LEU A C 1
ATOM 814 O O . LEU A 1 105 ? -20.155 2.473 -3.185 1.00 88.19 105 LEU A O 1
ATOM 818 N N . GLN A 1 106 ? -18.152 1.688 -2.583 1.00 85.31 106 GLN A N 1
ATOM 819 C CA . GLN A 1 106 ? -18.681 0.429 -2.058 1.00 85.31 106 GLN A CA 1
ATOM 820 C C . GLN A 1 106 ? -19.165 0.565 -0.611 1.00 85.31 106 GLN A C 1
ATOM 822 O O . GLN A 1 106 ? -18.403 0.913 0.285 1.00 85.31 106 GLN A O 1
ATOM 827 N N . CYS A 1 107 ? -20.408 0.151 -0.353 1.00 75.81 107 CYS A N 1
ATOM 828 C CA . CYS A 1 107 ? -20.963 0.085 1.006 1.00 75.81 107 CYS A CA 1
ATOM 829 C C . CYS A 1 107 ? -20.650 -1.234 1.737 1.00 75.81 107 CYS A C 1
ATOM 831 O O . CYS A 1 107 ? -20.804 -1.321 2.953 1.00 75.81 107 CYS A O 1
ATOM 833 N N . HIS A 1 108 ? -20.227 -2.280 1.015 1.00 83.75 108 HIS A N 1
ATOM 834 C CA . HIS A 1 108 ? -19.939 -3.588 1.610 1.00 83.75 108 HIS A CA 1
ATOM 835 C C . HIS A 1 108 ? -18.450 -3.744 1.961 1.00 83.75 108 HIS A C 1
ATOM 837 O O . HIS A 1 108 ? -17.616 -3.750 1.049 1.00 83.75 108 HIS A O 1
ATOM 843 N N . PRO A 1 109 ? -18.102 -4.005 3.238 1.00 77.69 109 PRO A N 1
ATOM 844 C CA . PRO A 1 109 ? -16.708 -4.074 3.683 1.00 77.69 109 PRO A CA 1
ATOM 845 C C . PRO A 1 109 ? -15.929 -5.223 3.026 1.00 77.69 109 PRO A C 1
ATOM 847 O O . PRO A 1 109 ? -14.748 -5.079 2.721 1.00 77.69 109 PRO A O 1
ATOM 850 N N . GLY A 1 110 ? -16.595 -6.344 2.721 1.00 83.50 110 GLY A N 1
ATOM 851 C CA . GLY A 1 110 ? -15.964 -7.462 2.013 1.00 83.50 110 GLY A CA 1
ATOM 852 C C . GLY A 1 110 ? -15.523 -7.097 0.592 1.00 83.50 110 GLY A C 1
ATOM 853 O O . GLY A 1 110 ? -14.424 -7.452 0.174 1.00 83.50 110 GLY A O 1
ATOM 854 N N . ARG A 1 111 ? -16.340 -6.327 -0.142 1.00 86.50 111 ARG A N 1
ATOM 855 C CA . ARG A 1 111 ? -15.999 -5.880 -1.505 1.00 86.50 111 ARG A CA 1
ATOM 856 C C . ARG A 1 111 ? -14.858 -4.872 -1.490 1.00 86.50 111 ARG A C 1
ATOM 858 O O . ARG A 1 111 ? -13.963 -4.971 -2.322 1.00 86.50 111 ARG A O 1
ATOM 865 N N . VAL A 1 112 ? -14.868 -3.957 -0.521 1.00 87.38 112 VAL A N 1
ATOM 866 C CA . VAL A 1 112 ? -13.781 -2.998 -0.285 1.00 87.38 112 VAL A CA 1
ATOM 867 C C . VAL A 1 112 ? -12.449 -3.721 -0.096 1.00 87.38 112 VAL A C 1
ATOM 869 O O . VAL A 1 112 ? -11.474 -3.391 -0.769 1.00 87.38 112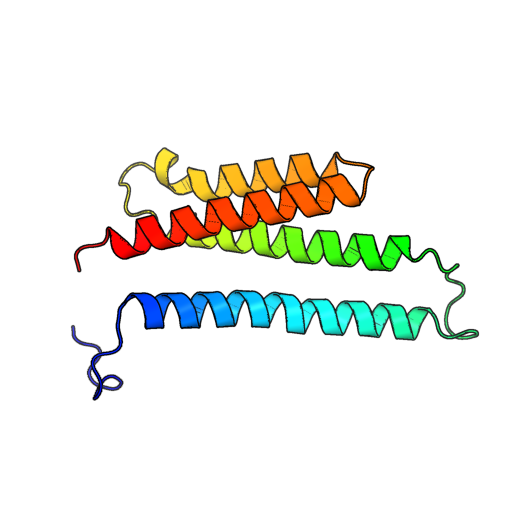 VAL A O 1
ATOM 872 N N . PHE A 1 113 ? -12.417 -4.743 0.763 1.00 86.00 113 PHE A N 1
ATOM 873 C CA . PHE A 1 113 ? -11.196 -5.498 1.033 1.00 86.00 113 PHE A CA 1
ATOM 874 C C . PHE A 1 113 ? -10.674 -6.219 -0.216 1.00 86.00 113 PHE A C 1
ATOM 876 O O . PHE A 1 113 ? -9.500 -6.087 -0.560 1.00 86.00 113 PHE A O 1
ATOM 883 N N . VAL A 1 114 ? -11.550 -6.926 -0.937 1.00 88.25 114 VAL A N 1
ATOM 884 C CA . VAL A 1 114 ? -11.171 -7.639 -2.168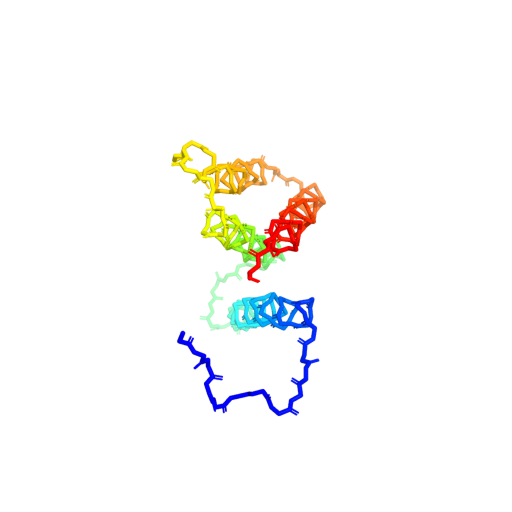 1.00 88.25 114 VAL A CA 1
ATOM 885 C C . VAL A 1 114 ? -10.629 -6.671 -3.221 1.00 88.25 114 VAL A C 1
ATOM 887 O O . VAL A 1 114 ? -9.562 -6.914 -3.783 1.00 88.25 114 VAL A O 1
ATOM 890 N N . LEU A 1 115 ? -11.315 -5.550 -3.462 1.00 90.00 115 LEU A N 1
ATOM 891 C CA . LEU A 1 115 ? -10.883 -4.547 -4.439 1.00 90.00 115 LEU A CA 1
ATOM 892 C C . LEU A 1 115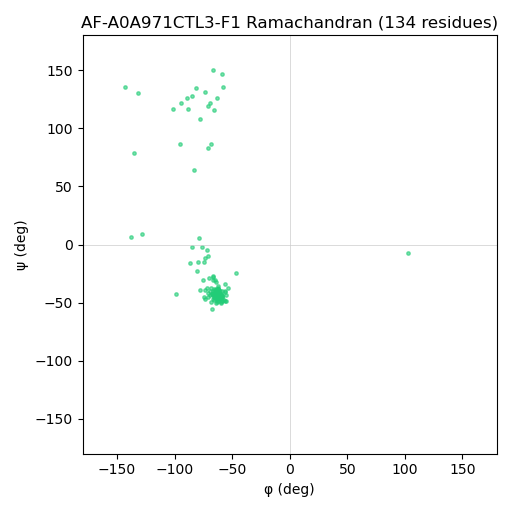 ? -9.539 -3.920 -4.067 1.00 90.00 115 LEU A C 1
ATOM 894 O O . LEU A 1 115 ? -8.691 -3.736 -4.938 1.00 90.00 115 LEU A O 1
ATOM 898 N N . ALA A 1 116 ? -9.325 -3.632 -2.784 1.00 87.38 116 ALA A N 1
ATOM 899 C CA . ALA A 1 116 ? -8.066 -3.085 -2.306 1.00 87.38 116 ALA A CA 1
ATOM 900 C C . ALA A 1 116 ? -6.897 -4.061 -2.513 1.00 87.38 116 ALA A C 1
ATOM 902 O O . ALA A 1 116 ? -5.857 -3.665 -3.039 1.00 87.38 116 ALA A O 1
ATOM 903 N N . VAL A 1 117 ? -7.076 -5.342 -2.1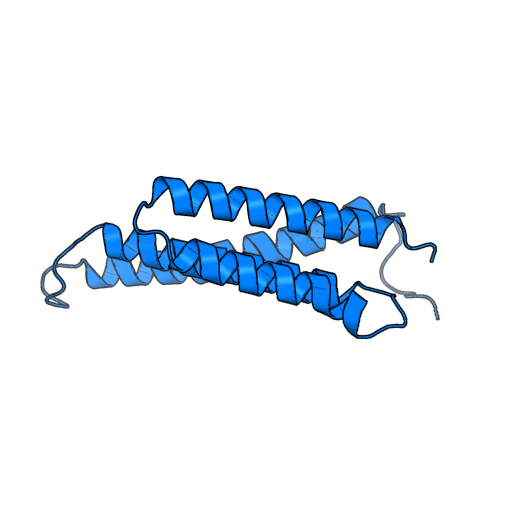69 1.00 89.75 117 VAL A N 1
ATOM 904 C CA . VAL A 1 117 ? -6.053 -6.379 -2.382 1.00 89.75 117 VAL A CA 1
ATOM 905 C C . VAL A 1 117 ? -5.728 -6.526 -3.868 1.00 89.75 117 VAL A C 1
ATOM 907 O O . VAL A 1 117 ? -4.555 -6.558 -4.239 1.00 89.75 117 VAL A O 1
ATOM 910 N N . VAL A 1 118 ? -6.749 -6.554 -4.729 1.00 91.62 118 VAL A N 1
ATOM 911 C CA . VAL A 1 118 ? -6.568 -6.642 -6.185 1.00 91.62 118 VAL A CA 1
ATOM 912 C C . VAL A 1 118 ? -5.821 -5.419 -6.726 1.00 91.62 118 VAL A C 1
ATOM 914 O O . VAL A 1 118 ? -4.865 -5.578 -7.483 1.00 91.62 118 VAL A O 1
ATOM 917 N N . ALA A 1 119 ? -6.194 -4.205 -6.311 1.00 89.75 119 ALA A N 1
ATOM 918 C CA . ALA A 1 119 ? -5.528 -2.977 -6.745 1.00 89.75 119 ALA A CA 1
ATOM 919 C C . ALA A 1 119 ? -4.047 -2.946 -6.330 1.00 89.75 119 ALA A C 1
ATOM 921 O O . ALA A 1 119 ? -3.184 -2.617 -7.148 1.00 89.75 119 ALA A O 1
ATOM 922 N N . ILE A 1 120 ? -3.742 -3.339 -5.088 1.00 89.19 120 ILE A N 1
ATOM 923 C CA . ILE A 1 120 ? -2.367 -3.442 -4.582 1.00 89.19 120 ILE A CA 1
ATOM 924 C C . ILE A 1 120 ? -1.576 -4.481 -5.377 1.00 89.19 120 ILE A C 1
ATOM 926 O O . ILE A 1 120 ? -0.454 -4.194 -5.789 1.00 89.19 120 ILE A O 1
ATOM 930 N N . ALA A 1 121 ? -2.147 -5.662 -5.628 1.00 90.00 121 ALA A N 1
ATOM 931 C CA . ALA A 1 121 ? -1.480 -6.720 -6.382 1.00 90.00 121 ALA A CA 1
ATOM 932 C C . ALA A 1 121 ? -1.140 -6.271 -7.811 1.00 90.00 121 ALA A C 1
ATOM 934 O O . ALA A 1 121 ? -0.001 -6.435 -8.249 1.00 90.00 121 ALA A O 1
ATOM 935 N N . ILE A 1 122 ? -2.091 -5.642 -8.511 1.00 89.31 122 ILE A N 1
ATOM 936 C CA . ILE A 1 122 ? -1.873 -5.107 -9.861 1.00 89.31 122 ILE A CA 1
ATOM 937 C C . ILE A 1 122 ? -0.751 -4.065 -9.842 1.00 89.31 122 ILE A C 1
ATOM 939 O O . ILE A 1 122 ? 0.198 -4.172 -10.619 1.00 89.31 122 ILE A O 1
ATOM 943 N N . LEU A 1 123 ? -0.819 -3.085 -8.936 1.00 87.12 123 LEU A N 1
ATOM 944 C CA . LEU A 1 123 ? 0.199 -2.041 -8.840 1.00 87.12 123 LEU A CA 1
ATOM 945 C C . LEU A 1 123 ? 1.573 -2.615 -8.489 1.00 87.12 123 LEU A C 1
ATOM 947 O O . LEU A 1 123 ? 2.563 -2.216 -9.098 1.00 87.12 123 LEU A O 1
ATOM 951 N N . LEU A 1 124 ? 1.657 -3.582 -7.573 1.00 86.25 124 LEU A N 1
ATOM 952 C CA . LEU A 1 124 ? 2.916 -4.239 -7.220 1.00 86.25 124 LEU A CA 1
ATOM 953 C C . LEU A 1 124 ? 3.531 -4.973 -8.410 1.00 86.25 124 LEU A C 1
ATOM 955 O O . LEU A 1 124 ? 4.709 -4.764 -8.696 1.00 86.25 124 LEU A O 1
ATOM 959 N N . VAL A 1 125 ? 2.745 -5.775 -9.134 1.00 87.50 125 VAL A N 1
ATOM 960 C CA . VAL A 1 125 ? 3.223 -6.495 -10.325 1.00 87.50 125 VAL A CA 1
ATOM 961 C C . VAL A 1 125 ? 3.755 -5.514 -11.367 1.00 87.50 125 VAL A C 1
ATOM 963 O O . VAL A 1 125 ? 4.854 -5.710 -11.883 1.00 87.50 125 VAL A O 1
ATOM 966 N N . GLN A 1 126 ? 3.036 -4.417 -11.619 1.00 85.75 126 GLN A N 1
ATOM 967 C CA . GLN A 1 126 ? 3.478 -3.386 -12.560 1.00 85.75 126 GLN A CA 1
ATOM 968 C C . GLN A 1 126 ? 4.746 -2.669 -12.084 1.00 85.75 126 GLN A C 1
ATOM 970 O O . GLN A 1 126 ? 5.640 -2.394 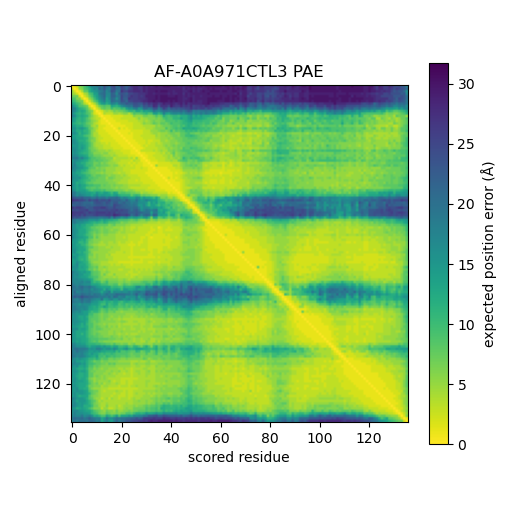-12.881 1.00 85.75 126 GLN A O 1
ATOM 975 N N . THR A 1 127 ? 4.870 -2.413 -10.780 1.00 84.19 127 THR A N 1
ATOM 976 C CA . THR A 1 127 ? 6.057 -1.767 -10.199 1.00 84.19 127 THR A CA 1
ATOM 977 C C . THR A 1 127 ? 7.288 -2.663 -10.322 1.00 84.19 127 THR A C 1
ATOM 979 O O . THR A 1 127 ? 8.365 -2.192 -10.686 1.00 84.19 127 THR A O 1
ATOM 982 N N . VAL A 1 128 ? 7.128 -3.965 -10.070 1.00 82.88 128 VAL A N 1
ATOM 983 C CA . VAL A 1 128 ? 8.194 -4.961 -10.233 1.00 82.88 128 VAL A CA 1
ATOM 984 C C . VAL A 1 128 ? 8.581 -5.102 -11.703 1.00 82.88 128 VAL A C 1
ATOM 986 O O . VAL A 1 128 ? 9.768 -5.024 -12.019 1.00 82.88 128 VAL A O 1
ATOM 989 N N . ALA A 1 129 ? 7.605 -5.242 -12.602 1.00 81.69 129 ALA A N 1
ATOM 990 C CA . ALA A 1 129 ? 7.852 -5.357 -14.036 1.00 81.69 129 ALA A CA 1
ATOM 991 C C . ALA A 1 129 ? 8.606 -4.132 -14.578 1.00 81.69 129 ALA A C 1
ATOM 993 O O . ALA A 1 129 ? 9.649 -4.288 -15.211 1.00 81.69 129 ALA A O 1
ATOM 994 N N . ALA A 1 130 ? 8.144 -2.922 -14.245 1.00 77.19 130 ALA A N 1
ATOM 995 C CA . ALA A 1 130 ? 8.765 -1.671 -14.675 1.00 77.19 130 ALA A CA 1
ATOM 996 C C . ALA A 1 130 ? 10.175 -1.460 -14.098 1.00 77.19 130 ALA A C 1
ATOM 998 O O . ALA A 1 130 ? 11.016 -0.815 -14.726 1.00 77.19 130 ALA A O 1
ATOM 999 N N . PHE A 1 131 ? 10.454 -1.975 -12.897 1.00 75.94 131 PHE A N 1
ATOM 1000 C CA . PHE A 1 131 ? 11.780 -1.877 -12.289 1.00 75.94 131 PHE A CA 1
ATOM 1001 C C . PHE A 1 131 ? 12.765 -2.896 -12.875 1.00 75.94 131 PHE A C 1
ATOM 1003 O O . PHE A 1 131 ? 13.931 -2.562 -13.085 1.00 75.94 131 PHE A O 1
ATOM 1010 N N . LEU A 1 132 ? 12.315 -4.126 -13.147 1.00 74.94 132 LEU A N 1
ATOM 1011 C CA . LEU A 1 132 ? 13.154 -5.190 -13.707 1.00 74.94 132 LEU A CA 1
ATOM 1012 C C . LEU A 1 132 ? 13.447 -4.997 -15.196 1.00 74.94 132 LEU A C 1
ATOM 1014 O O . LEU A 1 132 ? 14.534 -5.357 -15.636 1.00 74.94 132 LEU A O 1
ATOM 1018 N N . SER A 1 133 ? 12.530 -4.382 -15.947 1.00 71.25 133 SER A N 1
ATOM 1019 C CA . SER A 1 133 ? 12.737 -4.047 -17.359 1.00 71.25 133 SER A CA 1
ATOM 1020 C C . SER A 1 133 ? 13.734 -2.902 -17.581 1.00 71.25 133 SER A C 1
ATOM 1022 O O . SER A 1 133 ? 14.027 -2.566 -18.726 1.00 71.25 133 SER A O 1
ATOM 1024 N N . ARG A 1 134 ? 14.241 -2.259 -16.518 1.00 62.94 134 ARG A N 1
ATOM 1025 C CA . ARG A 1 134 ? 15.312 -1.262 -16.634 1.00 62.94 134 ARG A CA 1
ATOM 1026 C C . ARG A 1 134 ? 16.660 -1.962 -16.818 1.00 62.94 134 ARG A C 1
ATOM 1028 O O . ARG A 1 134 ? 17.226 -2.522 -15.875 1.00 62.94 134 ARG A O 1
ATOM 1035 N N . GLU A 1 135 ? 17.194 -1.873 -18.030 1.00 48.03 135 GLU A N 1
ATOM 1036 C CA . GLU A 1 135 ? 18.634 -1.959 -18.268 1.00 48.03 135 GLU A CA 1
ATOM 1037 C C . GLU A 1 135 ? 19.276 -0.683 -17.693 1.00 48.03 135 GLU A C 1
ATOM 1039 O O . GLU A 1 135 ? 18.854 0.428 -18.012 1.00 48.03 135 GLU A O 1
ATOM 1044 N N . PHE A 1 136 ? 20.217 -0.847 -16.762 1.00 49.88 136 PHE A N 1
AT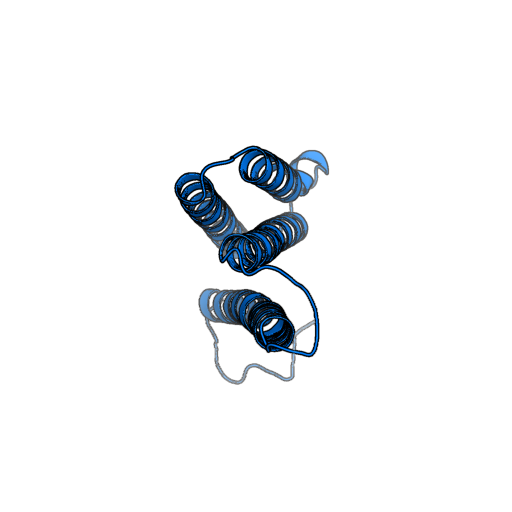OM 1045 C CA . PHE A 1 136 ? 21.004 0.227 -16.148 1.00 49.88 136 PHE A CA 1
ATOM 1046 C C . PHE A 1 136 ? 22.459 0.055 -16.553 1.00 49.88 136 PHE A C 1
ATOM 1048 O O . PHE A 1 136 ? 22.914 -1.113 -16.489 1.00 49.88 136 PHE A O 1
#

Solvent-accessible surface area (backbone atoms only — not comparable to full-atom values): 7817 Å² total; per-residue (Å²): 140,76,83,86,84,81,66,99,57,94,71,52,71,65,56,58,53,47,54,52,50,48,50,49,54,49,50,51,50,50,53,53,46,49,52,51,52,51,50,50,58,58,45,66,37,88,88,78,46,100,59,82,88,56,72,62,58,62,53,50,54,51,51,53,53,52,43,51,50,35,42,50,47,11,47,51,36,23,72,60,43,80,58,89,48,69,75,68,20,46,46,34,38,53,50,25,52,50,50,45,52,56,41,71,70,48,89,48,70,69,60,34,53,53,52,50,55,50,52,43,50,53,47,50,52,50,40,52,50,56,58,68,72,54,88,128

Secondary structure (DSSP, 8-state):
---TTS-SS---HHHHHHHHHHHHHHHHHHHHHHHHHHHHHHHTSTTT------HHHHHHHHHHHHHHHHHHHHHHHHHH---SSHHHHTHHHHHHHHHHHHHHT---HHHHHHHHHHHHHHHHHHHHHHHHT---

pLDDT: mean 79.09, std 12.36, range [42.62, 92.25]

Nearest PDB structures (foldseek):
  7rkc-assembly1_A  TM=4.537E-01  e=6.354E-01  synthetic construct
  7b3c-assembly1_C  TM=5.123E-01  e=6.959E+00  Severe acute respiratory syndrome coronavirus 2
  6zka-assembly1_V  TM=3.952E-01  e=6.613E+00  Ovis aries
  6zkd-assembly1_V  TM=3.635E-01  e=6.285E+00  Ovis aries

Foldseek 3Di:
DDPPPDPPDDDDLCRVVVVVLCCLVCVLCVVQVVVLVVVLVVCPDPPPHPDDDDVVVNLVSSLVSLLVVLQVLLQLLLVLDPDPDNVVSNVSNVLSVVLSVVLVPDPDSVVNVVSSVVSNVVSVVSSVVSSVPDDD

Mean predicted aligned error: 8.79 Å

Sequence (136 aa):
RTWSFLLHRSTSRMSILGAKLAAAILGLLVSLGLVWTGLYWYACRPGLLPIPEPIQILVVGWVYIVIGLVVYLGTALSALSTARWYTTRIFGLAFATLAAFIILLQCHPGRVFVLAVVAIAILLVQTVAAFLSREF